Protein AF-A0A1Q3JGN6-F1 (afdb_monomer_lite)

Structure (mmCIF, N/CA/C/O backbone):
data_AF-A0A1Q3JGN6-F1
#
_entry.id   AF-A0A1Q3JGN6-F1
#
loop_
_atom_site.group_PDB
_atom_site.id
_atom_site.type_symbol
_atom_site.label_atom_id
_atom_site.label_alt_id
_atom_site.label_comp_id
_atom_site.label_asym_id
_atom_site.label_entity_id
_atom_site.label_seq_id
_atom_site.pdbx_PDB_ins_code
_atom_site.Cartn_x
_atom_site.Cartn_y
_atom_site.Cartn_z
_atom_site.occupancy
_atom_site.B_iso_or_equiv
_atom_site.auth_seq_id
_atom_site.auth_comp_id
_atom_site.auth_asym_id
_atom_site.auth_atom_id
_atom_site.pdbx_PDB_model_num
ATOM 1 N N . MET A 1 1 ? -12.361 -36.642 20.704 1.00 43.88 1 MET A N 1
ATOM 2 C CA . MET A 1 1 ? -11.172 -36.461 19.836 1.00 43.88 1 MET A CA 1
ATOM 3 C C . MET A 1 1 ? -11.043 -34.987 19.440 1.00 43.88 1 MET A C 1
ATOM 5 O O . MET A 1 1 ? -11.843 -34.504 18.652 1.00 43.88 1 MET A O 1
ATOM 9 N N . ARG A 1 2 ? -10.097 -34.239 20.032 1.00 45.12 2 ARG A N 1
ATOM 10 C CA . ARG A 1 2 ? -9.845 -32.812 19.733 1.00 45.12 2 ARG A CA 1
ATOM 11 C C . ARG A 1 2 ? -8.930 -32.687 18.506 1.00 45.12 2 ARG A C 1
ATOM 13 O O . ARG A 1 2 ? -7.747 -32.990 18.619 1.00 45.12 2 ARG A O 1
ATOM 20 N N . ARG A 1 3 ? -9.430 -32.201 17.363 1.00 45.81 3 ARG A N 1
ATOM 21 C CA . ARG A 1 3 ? -8.572 -31.740 16.254 1.00 45.81 3 ARG A CA 1
ATOM 22 C C . ARG A 1 3 ? -8.264 -30.254 16.442 1.00 45.81 3 ARG A C 1
ATOM 24 O O . ARG A 1 3 ? -9.109 -29.400 16.193 1.00 45.81 3 ARG A O 1
ATOM 31 N N . ARG A 1 4 ? -7.049 -29.957 16.906 1.00 47.66 4 ARG A N 1
ATOM 32 C CA . ARG A 1 4 ? -6.472 -28.607 16.896 1.00 47.66 4 ARG A CA 1
ATOM 33 C C . ARG A 1 4 ? -6.163 -28.243 15.440 1.00 47.66 4 ARG A C 1
ATOM 35 O O . ARG A 1 4 ? -5.339 -28.906 14.820 1.00 47.66 4 ARG A O 1
ATOM 42 N N . LYS A 1 5 ? -6.830 -27.226 14.887 1.00 53.00 5 LYS A N 1
ATOM 43 C CA . LYS A 1 5 ? -6.414 -26.589 13.629 1.00 53.00 5 LYS A CA 1
ATOM 44 C C . LYS A 1 5 ? -5.206 -25.711 13.945 1.00 53.00 5 LYS A C 1
ATOM 46 O O . LYS A 1 5 ? -5.350 -24.595 14.428 1.00 53.00 5 LYS A O 1
ATOM 51 N N . THR A 1 6 ? -4.018 -26.260 13.745 1.00 50.56 6 THR A N 1
ATOM 52 C CA . THR A 1 6 ? -2.766 -25.508 13.718 1.00 50.56 6 THR A CA 1
ATOM 53 C C . THR A 1 6 ? -2.768 -24.638 12.465 1.00 50.56 6 THR A C 1
ATOM 55 O O . THR A 1 6 ? -2.707 -25.159 11.352 1.00 50.56 6 THR A O 1
ATOM 58 N N . GLY A 1 7 ? -2.892 -23.3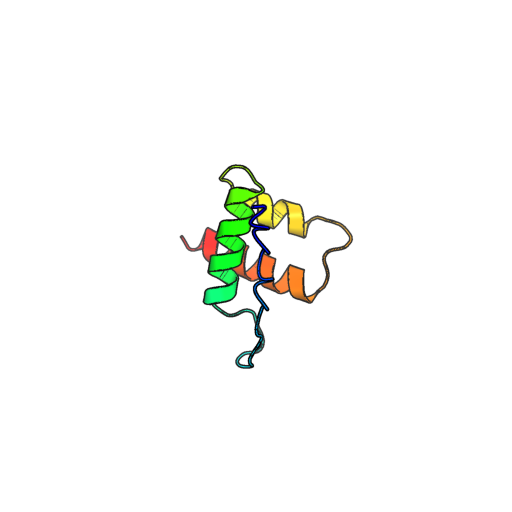22 12.641 1.00 43.50 7 GLY A N 1
ATOM 59 C CA . GLY A 1 7 ? -2.599 -22.355 11.590 1.00 43.50 7 GLY A CA 1
ATOM 60 C C . GLY A 1 7 ? -1.115 -22.444 11.257 1.00 43.50 7 GLY A C 1
ATOM 61 O O . GLY A 1 7 ? -0.273 -22.174 12.109 1.00 43.50 7 GLY A O 1
ATOM 62 N N . LEU A 1 8 ? -0.803 -22.885 10.044 1.00 55.38 8 LEU A N 1
ATOM 63 C CA . LEU A 1 8 ? 0.549 -22.817 9.508 1.00 55.38 8 LEU A CA 1
ATOM 64 C C . LEU A 1 8 ? 0.891 -21.329 9.322 1.00 55.38 8 LEU A C 1
ATOM 66 O O . LEU A 1 8 ? 0.141 -20.641 8.623 1.00 55.38 8 LEU A O 1
ATOM 70 N N . PRO A 1 9 ? 1.969 -20.797 9.925 1.00 48.84 9 PRO A N 1
ATOM 71 C CA . PRO A 1 9 ? 2.438 -19.471 9.562 1.00 48.84 9 PRO A CA 1
ATOM 72 C C . PRO A 1 9 ? 2.884 -19.529 8.098 1.00 48.84 9 PRO A C 1
ATOM 74 O O . PRO A 1 9 ? 3.775 -20.302 7.751 1.00 48.84 9 PRO A O 1
ATOM 77 N N . MET A 1 10 ? 2.244 -18.746 7.225 1.00 56.69 10 MET A N 1
ATOM 78 C CA . MET A 1 10 ? 2.754 -18.520 5.875 1.00 56.69 10 MET A CA 1
ATOM 79 C C . MET A 1 10 ? 4.075 -17.769 6.000 1.00 56.69 10 MET A C 1
ATOM 81 O O . MET A 1 10 ? 4.115 -16.552 6.170 1.00 56.69 10 MET A O 1
ATOM 85 N N . THR A 1 11 ? 5.159 -18.533 5.965 1.00 53.19 11 THR A N 1
ATOM 86 C CA . THR A 1 11 ? 6.523 -18.052 5.837 1.00 53.19 11 THR A CA 1
ATOM 87 C C . THR A 1 11 ? 6.606 -17.245 4.542 1.00 53.19 11 THR A C 1
ATOM 89 O O . THR A 1 11 ? 6.638 -17.811 3.450 1.00 53.19 11 THR A O 1
ATOM 92 N N . PHE A 1 12 ? 6.595 -15.915 4.667 1.00 52.00 12 PHE A N 1
ATOM 93 C CA . PHE A 1 12 ? 6.918 -14.971 3.599 1.00 52.00 12 PHE A CA 1
ATOM 94 C C . PHE A 1 12 ? 8.379 -15.198 3.193 1.00 52.00 12 PHE A C 1
ATOM 96 O O . PHE A 1 12 ? 9.305 -14.610 3.747 1.00 52.00 12 PHE A O 1
ATOM 103 N N . MET A 1 13 ? 8.589 -16.138 2.274 1.00 56.72 13 MET A N 1
ATOM 104 C CA . MET A 1 13 ? 9.876 -16.394 1.643 1.00 56.72 13 MET A CA 1
ATOM 105 C C . MET A 1 13 ? 10.187 -15.248 0.686 1.00 56.72 13 MET A C 1
ATOM 107 O O . MET A 1 13 ? 9.803 -15.260 -0.480 1.00 56.72 13 MET A O 1
ATOM 111 N N . SER A 1 14 ? 10.927 -14.274 1.202 1.00 61.50 14 SER A N 1
ATOM 112 C CA . SER A 1 14 ? 11.771 -13.383 0.419 1.00 61.50 14 SER A CA 1
ATOM 113 C C . SER A 1 14 ? 12.776 -14.213 -0.378 1.00 61.50 14 SER A C 1
ATOM 115 O O . SER A 1 14 ? 13.604 -14.909 0.214 1.00 61.50 14 SER A O 1
ATOM 117 N N . ARG A 1 15 ? 12.768 -14.105 -1.708 1.00 52.22 15 ARG A N 1
ATOM 118 C CA . ARG A 1 15 ? 13.947 -14.413 -2.528 1.00 52.22 15 ARG A CA 1
ATOM 119 C C . ARG A 1 15 ? 14.105 -13.370 -3.631 1.00 52.22 15 ARG A C 1
ATOM 121 O O . ARG A 1 15 ? 13.374 -13.378 -4.610 1.00 52.22 15 ARG A O 1
ATOM 128 N N . LEU A 1 16 ? 15.059 -12.471 -3.367 1.00 66.00 16 LEU A N 1
ATOM 129 C CA . LEU A 1 16 ? 15.864 -11.647 -4.275 1.00 66.00 16 LEU A CA 1
ATOM 130 C C . LEU A 1 16 ? 15.403 -11.577 -5.738 1.00 66.00 16 LEU A C 1
ATOM 132 O O . LEU A 1 16 ? 15.615 -12.528 -6.488 1.00 66.00 16 LEU A O 1
ATOM 136 N N . SER A 1 17 ? 14.928 -10.400 -6.154 1.00 46.59 17 SER A N 1
ATOM 137 C CA . SER A 1 17 ? 15.344 -9.701 -7.385 1.00 46.59 17 SER A CA 1
ATOM 138 C C . SER A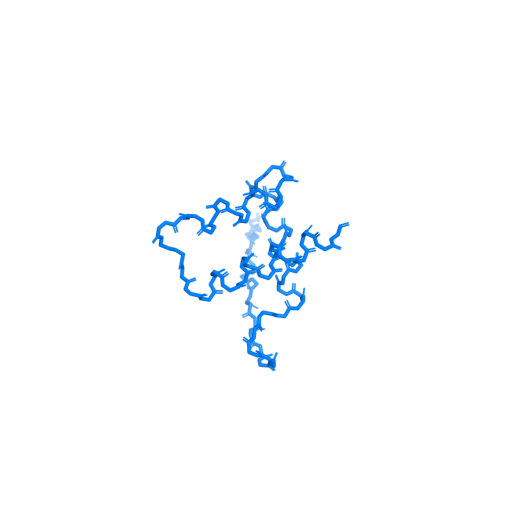 1 17 ? 14.614 -8.357 -7.481 1.00 46.59 17 SER A C 1
ATOM 140 O O . SER A 1 17 ? 13.392 -8.318 -7.399 1.00 46.59 17 SER A O 1
ATOM 142 N N . SER A 1 18 ? 15.377 -7.287 -7.714 1.00 50.41 18 SER A N 1
ATOM 143 C CA . SER A 1 18 ? 14.971 -5.875 -7.826 1.00 50.41 18 SER A CA 1
ATOM 144 C C . SER A 1 18 ? 14.997 -5.064 -6.522 1.00 50.41 18 SER A C 1
ATOM 146 O O . SER A 1 18 ? 14.645 -5.540 -5.449 1.00 50.41 18 SER A O 1
ATOM 148 N N . LEU A 1 19 ? 15.441 -3.811 -6.631 1.00 68.44 19 LEU A N 1
ATOM 149 C CA . LEU A 1 19 ? 15.590 -2.795 -5.574 1.00 68.44 19 LEU A CA 1
ATOM 150 C C . LEU A 1 19 ? 14.248 -2.341 -4.946 1.00 68.44 19 LEU A C 1
ATOM 152 O O . LEU A 1 19 ? 14.155 -1.246 -4.395 1.00 68.44 19 LEU A O 1
ATOM 156 N N . GLY A 1 20 ? 13.195 -3.153 -5.033 1.00 72.12 20 GLY A N 1
ATOM 157 C CA . GLY A 1 20 ? 11.843 -2.801 -4.626 1.00 72.12 20 GLY A CA 1
ATOM 158 C C . GLY A 1 20 ? 10.925 -4.019 -4.464 1.00 72.12 20 GLY A C 1
ATOM 159 O O . GLY A 1 20 ? 11.326 -5.146 -4.754 1.00 72.12 20 GLY A O 1
ATOM 160 N N . PRO A 1 21 ? 9.698 -3.804 -3.962 1.00 84.94 21 PRO A N 1
ATOM 161 C CA . PRO A 1 21 ? 8.703 -4.853 -3.758 1.00 84.94 21 PRO A CA 1
ATOM 162 C C . PRO A 1 21 ? 8.278 -5.499 -5.083 1.00 84.94 21 PRO A C 1
ATOM 164 O O . PRO A 1 21 ? 8.098 -4.814 -6.088 1.00 84.94 21 PRO A O 1
ATOM 167 N N . SER A 1 22 ? 8.080 -6.819 -5.072 1.00 90.44 22 SER A N 1
ATOM 168 C CA . 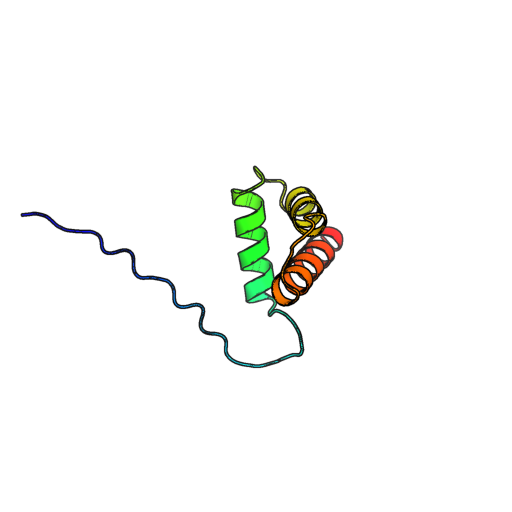SER A 1 22 ? 7.562 -7.561 -6.226 1.00 90.44 22 SER A CA 1
ATOM 169 C C . SER A 1 22 ? 6.103 -7.189 -6.512 1.00 90.44 22 SER A C 1
ATOM 171 O O . SER A 1 22 ? 5.337 -6.899 -5.593 1.00 90.44 22 SER A O 1
ATOM 173 N N . GLU A 1 23 ? 5.658 -7.294 -7.767 1.00 89.69 23 GLU A N 1
ATOM 174 C CA . GLU A 1 23 ? 4.235 -7.158 -8.121 1.00 89.69 23 GLU A CA 1
ATOM 175 C C . GLU A 1 23 ? 3.328 -8.120 -7.338 1.00 89.69 23 GLU A C 1
ATOM 177 O O . GLU A 1 23 ? 2.169 -7.811 -7.050 1.00 89.69 23 GLU A O 1
ATOM 182 N N . ALA A 1 24 ? 3.835 -9.308 -6.988 1.00 91.56 24 ALA A N 1
ATOM 183 C CA . ALA A 1 24 ? 3.106 -10.250 -6.146 1.00 91.56 24 ALA A CA 1
ATOM 184 C C . ALA A 1 24 ? 2.893 -9.683 -4.733 1.00 91.56 24 ALA A C 1
ATOM 186 O O . ALA A 1 24 ? 1.777 -9.752 -4.214 1.00 91.56 24 ALA A O 1
ATOM 187 N N . ASP A 1 25 ? 3.925 -9.063 -4.155 1.00 92.00 25 ASP A N 1
ATOM 188 C CA . ASP A 1 25 ? 3.859 -8.432 -2.835 1.00 92.00 25 ASP A CA 1
ATOM 189 C C . ASP A 1 25 ? 2.923 -7.221 -2.848 1.00 92.00 25 ASP A C 1
ATOM 191 O O . ASP A 1 25 ? 2.104 -7.068 -1.943 1.00 92.00 25 ASP A O 1
ATOM 195 N N . ILE A 1 26 ? 2.982 -6.401 -3.903 1.00 93.12 26 ILE A N 1
ATOM 196 C CA . ILE A 1 26 ? 2.106 -5.235 -4.082 1.00 93.12 26 ILE A CA 1
ATOM 197 C C . ILE A 1 26 ? 0.640 -5.675 -4.144 1.00 93.12 26 ILE A C 1
ATOM 199 O O . ILE A 1 26 ? -0.198 -5.150 -3.412 1.00 93.12 26 ILE A O 1
ATOM 203 N N . ARG A 1 27 ? 0.306 -6.675 -4.970 1.00 94.31 27 ARG A N 1
ATOM 204 C CA . ARG A 1 27 ? -1.073 -7.185 -5.069 1.00 94.31 27 ARG A CA 1
ATOM 205 C C . ARG A 1 27 ? -1.562 -7.781 -3.753 1.00 94.31 27 ARG A C 1
ATOM 207 O O . ARG A 1 27 ? -2.703 -7.531 -3.361 1.00 94.31 27 ARG A O 1
ATOM 214 N N . ALA A 1 28 ? -0.709 -8.544 -3.070 1.00 95.19 28 ALA A N 1
ATOM 215 C CA . ALA A 1 28 ? -1.040 -9.113 -1.771 1.00 95.19 28 ALA A CA 1
ATOM 216 C C . ALA A 1 28 ? -1.298 -8.015 -0.727 1.00 95.19 28 ALA A C 1
ATOM 218 O O . ALA A 1 28 ? -2.266 -8.102 0.029 1.00 95.19 28 ALA A O 1
ATOM 219 N N . GLU A 1 29 ? -0.472 -6.968 -0.694 1.00 95.25 29 GLU A N 1
ATOM 220 C CA . GLU A 1 29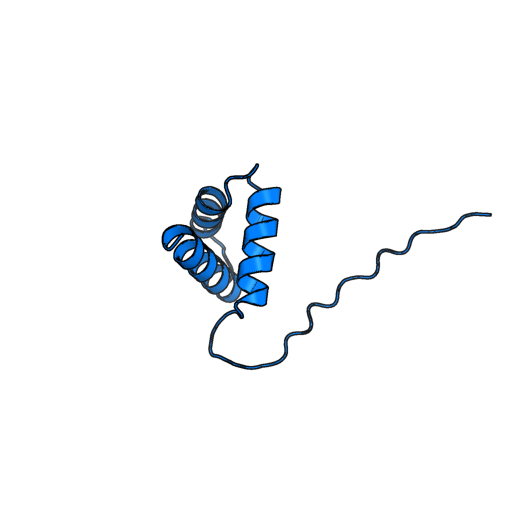 ? -0.638 -5.869 0.257 1.00 95.25 29 GLU A CA 1
ATOM 221 C C . GLU A 1 29 ? -1.860 -5.000 -0.077 1.00 95.25 29 GLU A C 1
ATOM 223 O O . GLU A 1 29 ? -2.599 -4.652 0.838 1.00 95.25 29 GLU A O 1
ATOM 228 N N . ILE A 1 30 ? -2.168 -4.741 -1.356 1.00 95.00 30 ILE A N 1
ATOM 229 C CA . ILE A 1 30 ? -3.416 -4.067 -1.770 1.00 95.00 30 ILE A CA 1
ATOM 230 C C . ILE A 1 30 ? -4.644 -4.831 -1.261 1.00 95.00 30 ILE A C 1
ATOM 232 O O . ILE A 1 30 ? -5.582 -4.219 -0.748 1.00 95.00 30 ILE A O 1
ATOM 236 N N . TRP A 1 31 ? -4.644 -6.163 -1.361 1.00 94.88 31 TRP A N 1
ATOM 237 C CA . TRP A 1 31 ? -5.748 -6.976 -0.847 1.00 94.88 31 TRP A CA 1
ATOM 238 C C . TRP A 1 31 ? -5.887 -6.850 0.676 1.00 94.88 31 TRP A C 1
ATOM 240 O O . TRP A 1 31 ? -6.991 -6.644 1.183 1.00 94.88 31 TRP A O 1
ATOM 250 N N . LYS A 1 32 ? -4.767 -6.883 1.414 1.00 94.56 32 LYS A N 1
ATOM 251 C CA . LYS A 1 32 ? -4.771 -6.655 2.870 1.00 94.56 32 LYS A CA 1
ATOM 252 C C . LYS A 1 32 ? -5.249 -5.250 3.231 1.00 94.56 32 LYS A C 1
ATOM 254 O O . LYS A 1 32 ? -6.002 -5.105 4.188 1.00 94.56 32 LYS A O 1
ATOM 259 N N . LEU A 1 33 ? -4.825 -4.229 2.488 1.00 94.44 33 LEU A N 1
ATOM 260 C CA . LEU A 1 33 ? -5.268 -2.850 2.678 1.00 94.44 33 LEU A CA 1
ATOM 261 C C . LEU A 1 33 ? -6.775 -2.734 2.461 1.00 94.44 33 LEU A C 1
ATOM 263 O O . LEU A 1 33 ? -7.454 -2.163 3.303 1.00 94.44 33 LEU A O 1
ATOM 267 N N . GLY A 1 34 ? -7.317 -3.349 1.408 1.00 93.50 34 GLY A N 1
ATOM 268 C CA . GLY A 1 34 ? -8.761 -3.395 1.178 1.00 93.50 34 GLY A CA 1
ATOM 269 C C . GLY A 1 34 ? -9.507 -4.076 2.329 1.00 93.50 34 GLY A C 1
ATOM 270 O O . GLY A 1 34 ? -10.507 -3.551 2.807 1.00 93.50 34 GLY A O 1
ATOM 271 N N . ALA A 1 35 ? -8.991 -5.194 2.844 1.00 94.75 35 ALA A N 1
ATOM 272 C CA . ALA A 1 35 ? -9.590 -5.874 3.992 1.00 94.75 35 ALA A CA 1
ATOM 273 C C . ALA A 1 35 ? -9.539 -5.032 5.284 1.00 94.75 35 ALA A C 1
ATOM 275 O O . ALA A 1 35 ? -10.500 -5.018 6.051 1.00 94.75 35 ALA A O 1
ATOM 276 N N . ARG A 1 36 ? -8.434 -4.315 5.531 1.00 93.62 36 ARG A N 1
ATOM 277 C CA . ARG A 1 36 ? -8.230 -3.496 6.741 1.00 93.62 36 ARG A CA 1
ATOM 278 C C . ARG A 1 36 ? -8.980 -2.167 6.699 1.00 93.62 36 ARG A C 1
ATOM 280 O O . ARG A 1 36 ? -9.498 -1.731 7.721 1.00 93.62 36 ARG A O 1
ATOM 287 N N . HIS A 1 37 ? -9.067 -1.558 5.522 1.00 93.25 37 HIS A N 1
ATOM 288 C CA . HIS A 1 37 ? -9.630 -0.225 5.296 1.00 93.25 37 HIS A CA 1
ATOM 289 C C . HIS A 1 37 ? -10.983 -0.289 4.577 1.00 93.25 37 HIS A C 1
ATOM 291 O O . HIS A 1 37 ? -11.300 0.557 3.753 1.00 93.25 37 HIS A O 1
ATOM 297 N N . ARG A 1 38 ? -11.794 -1.315 4.881 1.00 92.56 38 ARG A N 1
ATOM 298 C CA . ARG A 1 38 ? -13.210 -1.442 4.467 1.00 92.56 38 ARG A CA 1
ATOM 299 C C . ARG A 1 38 ? -13.468 -1.283 2.960 1.00 92.56 38 ARG A C 1
ATOM 301 O O . ARG A 1 38 ? -14.473 -0.714 2.555 1.00 92.56 38 ARG A O 1
ATOM 308 N N . GLY A 1 39 ? -12.581 -1.819 2.130 1.00 93.06 39 GLY A N 1
ATOM 309 C CA . GLY A 1 39 ? -12.683 -1.739 0.673 1.00 93.06 39 GLY A CA 1
ATOM 310 C C . GLY A 1 39 ? -12.052 -0.487 0.063 1.00 93.06 39 GLY A C 1
ATOM 311 O O . GLY A 1 39 ? -12.084 -0.352 -1.156 1.00 93.06 39 GLY A O 1
ATOM 312 N N . GLU A 1 40 ? -11.415 0.373 0.864 1.00 93.88 40 GLU A N 1
ATOM 313 C CA . GLU A 1 40 ? -10.726 1.587 0.410 1.00 93.88 40 GLU A CA 1
ATOM 314 C C . GLU A 1 40 ? -9.193 1.447 0.508 1.00 93.88 40 GLU A C 1
ATOM 316 O O . GLU A 1 40 ? -8.539 2.111 1.319 1.00 93.88 40 GLU A O 1
ATOM 321 N N . PRO A 1 41 ? -8.559 0.588 -0.316 1.00 93.81 41 PRO A N 1
ATOM 322 C CA . PRO A 1 41 ? -7.129 0.313 -0.201 1.00 93.81 41 PRO A CA 1
ATOM 323 C C . PRO A 1 41 ? -6.255 1.548 -0.462 1.00 93.81 41 PRO A C 1
ATOM 325 O O . PRO A 1 41 ? -5.194 1.671 0.143 1.00 93.81 41 PRO A O 1
ATOM 328 N N . LEU A 1 42 ? -6.686 2.472 -1.332 1.00 94.44 42 LEU A N 1
ATOM 329 C CA . LEU A 1 42 ? -5.925 3.685 -1.653 1.00 94.44 42 LEU A CA 1
ATOM 330 C C . LEU A 1 42 ? -5.921 4.677 -0.485 1.00 94.44 42 LEU A C 1
ATOM 332 O O . LEU A 1 42 ? -4.856 5.159 -0.100 1.00 94.44 42 LEU A O 1
ATOM 336 N N . ALA A 1 43 ? -7.094 4.962 0.086 1.00 94.25 43 ALA A N 1
ATOM 337 C CA . ALA A 1 43 ? -7.210 5.825 1.259 1.00 94.25 43 ALA A CA 1
ATOM 338 C C . ALA A 1 43 ? -6.433 5.229 2.440 1.00 94.25 43 ALA A C 1
ATOM 340 O O . ALA A 1 43 ? -5.635 5.925 3.064 1.00 94.25 43 ALA A O 1
ATOM 341 N N . GLY A 1 44 ? -6.570 3.918 2.657 1.00 94.44 44 GLY A N 1
ATOM 342 C CA . GLY A 1 44 ? -5.844 3.190 3.689 1.00 94.44 44 GLY A CA 1
ATOM 343 C C . GLY A 1 44 ? -4.325 3.218 3.537 1.00 94.44 44 GLY A C 1
ATOM 344 O O . GLY A 1 44 ? -3.607 3.421 4.513 1.00 94.44 44 GLY A O 1
ATOM 345 N N . ALA A 1 45 ? -3.810 3.065 2.313 1.00 94.56 45 ALA A N 1
ATOM 346 C CA . ALA A 1 45 ? -2.373 3.154 2.058 1.00 94.56 45 ALA A CA 1
ATOM 347 C C . ALA A 1 45 ? -1.821 4.557 2.347 1.00 94.56 45 ALA A C 1
ATOM 349 O O . ALA A 1 45 ? -0.727 4.695 2.897 1.00 94.56 45 ALA A O 1
ATOM 350 N N . LEU A 1 46 ? -2.576 5.599 1.983 1.00 95.12 46 LEU A N 1
ATOM 351 C CA . LEU A 1 46 ? -2.209 6.989 2.254 1.00 95.12 46 LEU A CA 1
ATOM 352 C C . LEU A 1 46 ? -2.251 7.310 3.749 1.00 95.12 46 LEU A C 1
ATOM 354 O O . LEU A 1 46 ? -1.379 8.029 4.228 1.00 95.12 46 LEU A O 1
ATOM 358 N N . ASP A 1 47 ? -3.239 6.790 4.475 1.00 94.19 47 ASP A N 1
ATOM 359 C CA . ASP A 1 47 ? -3.339 6.954 5.924 1.00 94.19 47 ASP A CA 1
ATOM 360 C C . ASP A 1 47 ? -2.185 6.247 6.645 1.00 94.19 47 ASP A C 1
ATOM 362 O O . ASP A 1 47 ? -1.475 6.863 7.441 1.00 94.19 47 ASP A O 1
ATOM 366 N N . GLU A 1 48 ? -1.890 4.998 6.263 1.00 93.38 48 GLU A N 1
ATOM 367 C CA . GLU A 1 48 ? -0.736 4.273 6.799 1.00 93.38 48 GLU A CA 1
ATOM 368 C C . GLU A 1 48 ? 0.581 5.003 6.502 1.00 93.38 48 GLU A C 1
ATOM 370 O O . GLU A 1 48 ? 1.430 5.060 7.382 1.00 93.38 48 GLU A O 1
ATOM 375 N N . LEU A 1 49 ? 0.754 5.618 5.324 1.00 93.00 49 LEU A N 1
ATOM 376 C CA . LEU A 1 49 ? 1.947 6.414 4.990 1.00 93.00 49 LEU A CA 1
ATOM 377 C C . LEU A 1 49 ? 2.092 7.709 5.796 1.00 93.00 49 LEU A C 1
ATOM 379 O O . LEU A 1 49 ? 3.213 8.194 5.951 1.00 93.00 49 LEU A O 1
ATOM 383 N N . LYS A 1 50 ? 0.989 8.285 6.282 1.00 92.56 50 LYS A N 1
ATOM 384 C CA . LYS A 1 50 ? 1.011 9.477 7.144 1.00 92.56 50 LYS A CA 1
ATOM 385 C C . LYS A 1 50 ? 1.385 9.145 8.585 1.00 92.56 50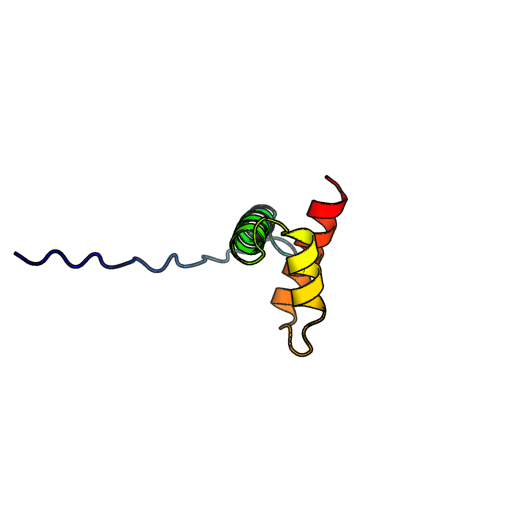 LYS A C 1
ATOM 387 O O . LYS A 1 50 ? 1.688 10.061 9.348 1.00 92.56 50 LYS A O 1
ATOM 392 N N . ALA A 1 51 ? 1.364 7.868 8.969 1.00 91.31 51 ALA A N 1
ATOM 393 C CA . ALA A 1 51 ? 1.724 7.471 10.317 1.00 91.31 51 ALA A CA 1
ATOM 394 C C . ALA A 1 51 ? 3.187 7.869 10.623 1.00 91.31 51 ALA A C 1
ATOM 396 O O . ALA A 1 51 ? 4.085 7.622 9.817 1.00 91.31 51 ALA A O 1
ATOM 397 N N . PRO A 1 52 ? 3.467 8.451 11.800 1.00 81.06 52 PRO A N 1
ATOM 398 C CA . PRO A 1 52 ? 4.777 9.031 12.110 1.00 81.06 52 PRO A CA 1
ATOM 399 C C . PRO A 1 52 ? 5.919 8.006 12.220 1.00 81.06 52 PRO A C 1
ATOM 401 O O . PRO A 1 52 ? 7.080 8.396 12.284 1.00 81.06 52 PRO A O 1
ATOM 404 N N . GLN A 1 53 ? 5.618 6.702 12.249 1.00 85.38 53 GLN A N 1
ATOM 405 C CA . GLN A 1 53 ? 6.606 5.631 12.423 1.00 85.38 53 GLN A CA 1
ATOM 406 C C . GLN A 1 53 ? 6.413 4.475 11.434 1.00 85.38 53 GLN A C 1
ATOM 408 O O . GLN A 1 53 ? 6.376 3.308 11.823 1.00 85.38 53 GLN A O 1
ATOM 413 N N . VAL A 1 54 ? 6.287 4.771 10.139 1.00 86.56 54 VAL A N 1
ATOM 414 C CA . VAL A 1 54 ? 6.313 3.713 9.117 1.00 86.56 54 VAL A CA 1
ATOM 415 C C . VAL A 1 54 ? 7.757 3.256 8.883 1.00 86.56 54 VAL A C 1
ATOM 417 O O . VAL A 1 54 ? 8.586 4.068 8.464 1.00 86.56 54 VAL A O 1
ATOM 420 N N . PRO A 1 55 ? 8.085 1.965 9.082 1.00 87.62 55 PRO A N 1
ATOM 421 C CA . PRO A 1 55 ? 9.406 1.439 8.748 1.00 87.62 55 PRO A CA 1
ATOM 422 C C . PRO A 1 55 ? 9.736 1.660 7.267 1.00 87.62 55 PRO A C 1
ATOM 424 O O . PRO A 1 55 ? 8.868 1.481 6.413 1.00 87.62 55 PRO A O 1
ATOM 427 N N . ALA A 1 56 ? 10.994 1.973 6.940 1.00 83.69 56 ALA A N 1
ATOM 428 C CA . ALA A 1 56 ? 11.410 2.321 5.575 1.00 83.69 56 ALA A CA 1
ATOM 429 C C . ALA A 1 56 ? 11.017 1.267 4.517 1.00 83.69 56 ALA A C 1
ATOM 431 O O . ALA A 1 56 ? 10.516 1.609 3.452 1.00 83.69 56 ALA A O 1
ATOM 432 N N . GLY A 1 57 ? 11.156 -0.029 4.818 1.00 85.25 57 GLY A N 1
ATOM 433 C CA . GLY A 1 57 ? 10.714 -1.084 3.896 1.00 85.25 57 GLY A CA 1
ATOM 434 C C . GLY A 1 57 ? 9.195 -1.093 3.668 1.00 85.25 57 GLY A C 1
ATOM 435 O O . GLY A 1 57 ? 8.726 -1.346 2.559 1.00 85.25 57 GLY A O 1
ATOM 436 N N . ARG A 1 58 ? 8.412 -0.755 4.699 1.00 87.94 58 ARG A N 1
ATOM 437 C CA . ARG A 1 58 ? 6.949 -0.683 4.610 1.00 87.94 58 ARG A CA 1
ATOM 438 C C . ARG A 1 58 ? 6.495 0.562 3.852 1.00 87.94 58 ARG A C 1
ATOM 440 O O . ARG A 1 58 ? 5.541 0.472 3.089 1.00 87.94 58 ARG A O 1
ATOM 447 N N . SER A 1 59 ? 7.188 1.693 3.992 1.00 91.81 59 SER A N 1
ATOM 448 C CA . SER A 1 59 ? 6.855 2.906 3.237 1.00 91.81 59 SER A CA 1
ATOM 449 C C . SER A 1 59 ? 7.115 2.743 1.738 1.00 91.81 59 SER A C 1
ATOM 451 O O . SER A 1 59 ? 6.301 3.201 0.940 1.00 91.81 59 SER A O 1
ATOM 453 N N . VAL A 1 60 ? 8.172 2.025 1.341 1.00 92.50 60 VAL A N 1
ATOM 454 C CA . VAL A 1 60 ? 8.418 1.674 -0.070 1.00 92.50 60 VAL A CA 1
ATOM 455 C C . VAL A 1 60 ? 7.283 0.806 -0.626 1.00 92.50 60 VAL A C 1
ATOM 457 O O . VAL A 1 60 ? 6.732 1.125 -1.678 1.00 92.50 60 VAL A O 1
ATOM 460 N N . LEU A 1 61 ? 6.875 -0.242 0.100 1.00 93.12 61 LEU A N 1
ATOM 461 C CA . LEU A 1 61 ? 5.762 -1.105 -0.315 1.00 93.12 61 LEU A CA 1
ATOM 462 C C . LEU A 1 61 ? 4.437 -0.339 -0.428 1.00 93.12 61 LEU A C 1
ATOM 464 O O . LEU A 1 61 ? 3.726 -0.486 -1.420 1.00 93.12 61 LEU A O 1
ATOM 468 N N . LEU A 1 62 ? 4.118 0.509 0.553 1.00 94.25 62 LEU A N 1
ATOM 469 C CA . LEU A 1 62 ? 2.900 1.320 0.533 1.00 94.25 62 LEU A CA 1
ATOM 470 C C . LEU A 1 62 ? 2.901 2.334 -0.618 1.00 94.25 62 LEU A C 1
ATOM 472 O O . LEU A 1 62 ? 1.869 2.510 -1.261 1.00 94.25 62 LEU A O 1
ATOM 476 N N . ARG A 1 63 ? 4.042 2.964 -0.929 1.00 93.69 63 ARG A N 1
ATOM 477 C CA . ARG A 1 63 ? 4.164 3.864 -2.090 1.00 93.69 63 ARG A CA 1
ATOM 478 C C . ARG A 1 63 ? 3.914 3.127 -3.403 1.00 93.69 63 ARG A C 1
ATOM 480 O O . ARG A 1 63 ? 3.098 3.593 -4.190 1.00 93.69 63 ARG A O 1
ATOM 487 N N . ALA A 1 64 ? 4.511 1.949 -3.585 1.00 94.50 64 ALA A N 1
ATOM 488 C CA . ALA A 1 64 ? 4.270 1.121 -4.766 1.00 94.50 64 ALA A CA 1
ATOM 489 C C . ALA A 1 64 ? 2.789 0.702 -4.891 1.00 94.50 64 ALA A C 1
ATOM 491 O O . ALA A 1 64 ? 2.222 0.702 -5.987 1.00 94.50 64 ALA A O 1
ATOM 492 N N . CYS A 1 65 ? 2.123 0.414 -3.764 1.00 94.94 65 CYS A N 1
ATOM 493 C CA . CYS A 1 65 ? 0.678 0.164 -3.741 1.00 94.94 65 CYS A CA 1
ATOM 494 C C . CYS A 1 65 ? -0.125 1.395 -4.186 1.00 94.94 65 CYS A C 1
ATOM 496 O O . CYS A 1 65 ? -1.037 1.257 -4.997 1.00 94.94 65 CYS A O 1
ATOM 498 N N . VAL A 1 66 ? 0.210 2.591 -3.687 1.00 95.56 66 VAL A N 1
ATOM 499 C CA . VAL A 1 66 ? -0.457 3.850 -4.067 1.00 95.56 66 VAL A CA 1
ATOM 500 C C . VAL A 1 66 ? -0.284 4.144 -5.555 1.00 95.56 66 VAL A C 1
ATOM 502 O O . VAL A 1 66 ? -1.264 4.474 -6.216 1.00 95.56 66 VAL A O 1
ATOM 505 N N . GLU A 1 67 ? 0.930 4.008 -6.089 1.00 95.25 67 GLU A N 1
ATOM 506 C CA . GLU A 1 67 ? 1.207 4.199 -7.518 1.00 95.25 67 GLU A CA 1
ATOM 507 C C . GLU A 1 67 ? 0.377 3.237 -8.375 1.00 95.25 67 GLU A C 1
ATOM 509 O O . GLU A 1 67 ? -0.336 3.673 -9.277 1.00 95.25 67 GLU A O 1
ATOM 514 N N . THR A 1 68 ? 0.371 1.949 -8.022 1.00 94.00 68 THR A N 1
ATOM 515 C CA . THR A 1 68 ? -0.416 0.922 -8.724 1.00 94.00 68 THR A CA 1
ATOM 516 C C . THR A 1 68 ? -1.921 1.205 -8.672 1.00 94.00 68 THR A C 1
ATOM 518 O O . THR A 1 68 ? -2.624 1.003 -9.658 1.00 94.00 68 THR A O 1
ATOM 521 N N . LEU A 1 69 ? -2.440 1.665 -7.529 1.00 92.81 69 LEU A N 1
ATOM 522 C CA . LEU A 1 69 ? -3.861 1.982 -7.356 1.00 92.81 69 LEU A CA 1
ATOM 523 C C . LEU A 1 69 ? -4.289 3.261 -8.082 1.00 92.81 69 LEU A C 1
ATOM 525 O O . LEU A 1 69 ? -5.452 3.365 -8.443 1.00 92.81 69 LEU A O 1
ATOM 529 N N . ARG A 1 70 ? -3.379 4.221 -8.283 1.00 93.25 70 ARG A N 1
ATOM 530 C CA . ARG A 1 70 ? -3.641 5.455 -9.046 1.00 93.25 70 ARG A CA 1
ATOM 531 C C . ARG A 1 70 ? -3.553 5.266 -10.556 1.00 93.25 70 ARG A C 1
ATOM 533 O O . ARG A 1 70 ? -4.133 6.056 -11.289 1.00 93.25 70 ARG A O 1
ATOM 540 N N . ALA A 1 71 ? -2.789 4.275 -11.007 1.00 92.62 71 ALA A N 1
ATOM 541 C CA . ALA A 1 71 ? -2.658 3.933 -12.421 1.00 92.62 71 ALA A CA 1
ATOM 542 C C . ALA A 1 71 ? -3.819 3.067 -12.951 1.00 92.62 71 ALA A C 1
ATOM 544 O O . ALA A 1 71 ? -3.864 2.783 -14.146 1.00 92.62 71 ALA A O 1
ATOM 545 N N . ARG A 1 72 ? -4.713 2.613 -12.066 1.00 80.50 72 ARG A N 1
ATOM 546 C CA . ARG A 1 72 ? -5.930 1.861 -12.389 1.00 80.50 72 ARG A CA 1
ATOM 547 C C . ARG A 1 72 ? -7.114 2.794 -12.574 1.00 80.50 72 ARG A C 1
ATOM 549 O O . ARG A 1 72 ? -7.945 2.461 -13.443 1.00 80.50 72 ARG A O 1
#

Foldseek 3Di:
DDDDPDDDPPPPDDDDDDPADDPVLLVVQLVVLCVVVVNCSLVSLVVQLPPPDD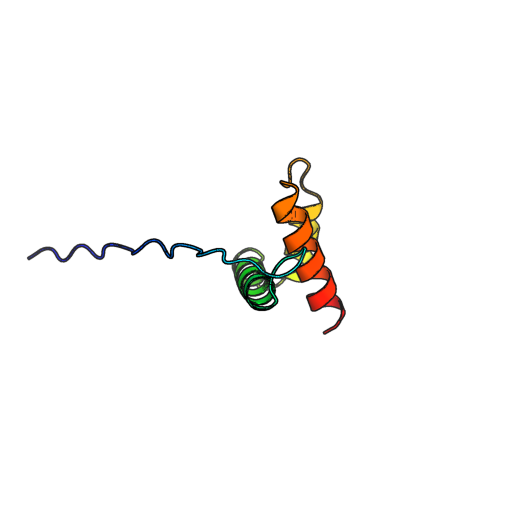DPNRNRSSVVNNVVVVVD

pLDDT: mean 81.35, std 18.06, range [43.5, 95.56]

Radius of gyration: 14.96 Å; chains: 1; bounding box: 29×46×32 Å

Secondary structure (DSSP, 8-state):
-----------------SSS--HHHHHHHHHHHHHHTTT-HHHHHHHHHHSTT--HHHHHHHHHHHHHHH--

Sequence (72 aa):
MRRRKTGLPMTFMSRLSSLGPSEADIRAEIWKLGARHRGEPLAGALDELKAPQVPAGRSVLLRACVETLRAR